Protein AF-W1XGG5-F1 (afdb_monomer_lite)

Radius of gyration: 12.11 Å; chains: 1; bounding box: 26×22×33 Å

Foldseek 3Di:
DDDDDDLLVVLVVDAAQEEDEFEDDPQPPGPVVNVVNNVVCCVVPVDDYDYHYHYPYDDPDDD

Sequence (63 aa):
MEKFIDSKKAMLLIKDNDVVAVSGFAGLAVPESLLKAVEKRYLESGSPKDLTLMFAATSSTYL

Structure (mmCIF, N/CA/C/O backbone):
data_AF-W1XGG5-F1
#
_entry.id   AF-W1XGG5-F1
#
loop_
_atom_site.group_PDB
_atom_site.id
_atom_site.type_symbol
_atom_site.label_atom_id
_atom_site.label_alt_id
_atom_site.label_comp_id
_atom_site.label_asym_id
_atom_site.label_entity_id
_atom_site.label_seq_id
_atom_site.pdbx_PDB_ins_code
_atom_site.Cartn_x
_atom_site.Cartn_y
_atom_site.Cartn_z
_atom_site.occupancy
_atom_site.B_iso_or_equiv
_atom_site.auth_seq_id
_atom_site.auth_comp_id
_atom_site.auth_asym_id
_atom_site.auth_atom_id
_atom_site.pdbx_PDB_model_num
ATOM 1 N N . MET A 1 1 ? -7.217 8.943 -22.524 1.00 77.25 1 MET A N 1
ATOM 2 C CA . MET A 1 1 ? -7.246 10.186 -21.725 1.00 77.25 1 MET A CA 1
ATOM 3 C C . MET A 1 1 ? -6.732 9.818 -20.354 1.00 77.25 1 MET A C 1
ATOM 5 O O . MET A 1 1 ? -7.316 8.938 -19.737 1.00 77.25 1 MET A O 1
ATOM 9 N N . GLU A 1 2 ? -5.625 10.416 -19.929 1.00 90.31 2 GLU A N 1
ATOM 10 C CA . GLU A 1 2 ? -4.970 10.052 -18.669 1.00 90.31 2 GLU A CA 1
ATOM 11 C C . GLU A 1 2 ? -5.629 10.729 -17.467 1.00 90.31 2 GLU A C 1
ATOM 13 O O . GLU A 1 2 ? -6.118 11.858 -17.567 1.00 90.31 2 GLU A O 1
ATOM 18 N N . LYS A 1 3 ? -5.631 10.042 -16.318 1.00 91.81 3 LYS A N 1
ATOM 19 C CA . LYS A 1 3 ? -6.187 10.560 -15.064 1.00 91.81 3 LYS A CA 1
ATOM 20 C C . LYS A 1 3 ? -5.068 10.853 -14.072 1.00 91.81 3 LYS A C 1
ATOM 22 O O . LYS A 1 3 ? -4.425 9.942 -13.564 1.00 91.81 3 LYS A O 1
ATOM 27 N N . PHE A 1 4 ? -4.909 12.128 -13.735 1.00 95.50 4 PHE A N 1
ATOM 28 C CA . PHE A 1 4 ? -3.951 12.578 -12.730 1.00 95.50 4 PHE A CA 1
ATOM 29 C C . PHE A 1 4 ? -4.640 12.745 -11.374 1.00 95.50 4 PHE A C 1
ATOM 31 O O . PHE A 1 4 ? -5.637 13.460 -11.253 1.00 95.50 4 PHE A O 1
ATOM 38 N N . ILE A 1 5 ? -4.112 12.077 -10.351 1.00 95.88 5 ILE A N 1
ATOM 39 C CA . ILE A 1 5 ? -4.548 12.196 -8.956 1.00 95.88 5 ILE A CA 1
ATOM 40 C C . ILE A 1 5 ? -3.329 12.291 -8.040 1.00 95.88 5 ILE A C 1
ATOM 42 O O . ILE A 1 5 ? -2.252 11.811 -8.381 1.00 95.88 5 ILE A O 1
ATOM 46 N N . ASP A 1 6 ? -3.507 12.908 -6.875 1.00 95.00 6 ASP A N 1
ATOM 47 C CA . ASP A 1 6 ? -2.478 12.942 -5.837 1.00 95.00 6 ASP A CA 1
ATOM 48 C C . ASP A 1 6 ? -2.388 11.612 -5.062 1.00 95.00 6 ASP A C 1
ATOM 50 O O . ASP A 1 6 ? -3.289 10.766 -5.113 1.00 95.00 6 ASP A O 1
ATOM 54 N N . SER A 1 7 ? -1.301 11.443 -4.303 1.00 92.81 7 SER A N 1
ATOM 55 C CA . SER A 1 7 ? -1.033 10.227 -3.532 1.00 92.81 7 SER A CA 1
ATOM 56 C C . SER A 1 7 ? -2.116 9.936 -2.492 1.00 92.81 7 SER A C 1
ATOM 58 O O . SER A 1 7 ? -2.463 8.777 -2.300 1.00 92.81 7 SER A O 1
ATOM 60 N N . LYS A 1 8 ? -2.701 10.956 -1.845 1.00 92.19 8 LYS A N 1
ATOM 61 C CA . LYS A 1 8 ? -3.748 10.745 -0.829 1.00 92.19 8 LYS A CA 1
ATOM 62 C C . LYS A 1 8 ? -4.994 10.136 -1.462 1.00 92.19 8 LYS A C 1
ATOM 64 O O . LYS A 1 8 ? -5.531 9.160 -0.945 1.00 92.19 8 LYS A O 1
ATOM 69 N N . LYS A 1 9 ? -5.424 10.669 -2.607 1.00 95.38 9 LYS A N 1
ATOM 70 C CA . LYS A 1 9 ? -6.545 10.126 -3.382 1.00 95.38 9 LYS A CA 1
ATOM 71 C C . LYS A 1 9 ? -6.250 8.724 -3.896 1.00 95.38 9 LYS A C 1
ATOM 73 O O . LYS A 1 9 ? -7.137 7.880 -3.833 1.00 95.38 9 LYS A O 1
ATOM 78 N N . ALA A 1 10 ? -5.028 8.465 -4.361 1.00 96.06 10 ALA A N 1
ATOM 79 C CA . ALA A 1 10 ? -4.619 7.130 -4.787 1.00 96.06 10 ALA A CA 1
ATOM 80 C C . ALA A 1 10 ? -4.707 6.121 -3.633 1.00 96.06 10 ALA A C 1
ATOM 82 O O . ALA A 1 10 ? -5.255 5.037 -3.812 1.00 96.06 10 ALA A O 1
ATOM 83 N N . MET A 1 11 ? -4.265 6.498 -2.428 1.00 96.00 11 MET A N 1
ATOM 84 C CA . MET A 1 11 ? -4.322 5.606 -1.270 1.00 96.00 11 MET A CA 1
ATOM 85 C C . MET A 1 11 ? -5.744 5.231 -0.881 1.00 96.00 11 MET A C 1
ATOM 87 O O . MET A 1 11 ? -5.944 4.114 -0.428 1.00 96.00 11 MET A O 1
ATOM 91 N N . LEU A 1 12 ? -6.739 6.100 -1.088 1.00 95.81 12 LEU A N 1
ATOM 92 C CA . LEU A 1 12 ? -8.148 5.779 -0.820 1.00 95.81 12 LEU A CA 1
ATOM 93 C C . LEU A 1 12 ? -8.706 4.664 -1.717 1.00 95.81 12 LEU A C 1
ATOM 95 O O . LEU A 1 12 ? -9.756 4.104 -1.389 1.00 95.81 12 LEU A O 1
ATOM 99 N N . LEU A 1 13 ? -8.043 4.358 -2.834 1.00 96.75 13 LEU A N 1
ATOM 100 C CA . LEU A 1 13 ? -8.447 3.283 -3.738 1.00 96.75 13 LEU A CA 1
ATOM 101 C C . LEU A 1 13 ? -8.106 1.901 -3.173 1.00 96.75 13 LEU A C 1
ATOM 103 O O . LEU A 1 13 ? -8.859 0.972 -3.429 1.00 96.75 13 LEU A O 1
ATOM 107 N N . ILE A 1 14 ? -7.043 1.793 -2.369 1.00 96.81 14 ILE A N 1
ATOM 108 C CA . ILE A 1 14 ? -6.607 0.543 -1.733 1.00 96.81 14 ILE A CA 1
ATOM 109 C C . ILE A 1 14 ? -7.518 0.240 -0.535 1.00 96.81 14 ILE A C 1
ATOM 111 O O . ILE A 1 14 ? -7.735 1.102 0.326 1.00 96.81 14 ILE A O 1
ATOM 115 N N . LYS A 1 15 ? -8.075 -0.964 -0.465 1.00 97.69 15 LYS A N 1
ATOM 116 C CA . LYS A 1 15 ? -8.998 -1.425 0.580 1.00 97.69 15 LYS A CA 1
ATOM 117 C C . LYS A 1 15 ? -8.367 -2.522 1.433 1.00 97.69 15 LYS A C 1
ATOM 119 O O . LYS A 1 15 ? -7.302 -3.037 1.114 1.00 97.69 15 LYS A O 1
ATOM 124 N N . ASP A 1 16 ? -9.016 -2.830 2.552 1.00 98.06 16 ASP A N 1
ATOM 125 C CA . ASP A 1 16 ? -8.608 -3.956 3.392 1.00 98.06 16 ASP A CA 1
ATOM 126 C C . ASP A 1 16 ? -8.700 -5.256 2.579 1.00 98.06 16 ASP A C 1
ATOM 128 O O . ASP A 1 16 ? -9.665 -5.440 1.836 1.00 98.06 16 ASP A O 1
ATOM 132 N N . ASN A 1 17 ? -7.748 -6.170 2.772 1.00 98.00 17 ASN A N 1
ATOM 133 C CA . ASN A 1 17 ? -7.637 -7.457 2.067 1.00 98.00 17 ASN A CA 1
ATOM 134 C C . ASN A 1 17 ? -7.274 -7.376 0.571 1.00 98.00 17 ASN A C 1
ATOM 136 O O . ASN A 1 17 ? -7.302 -8.398 -0.117 1.00 98.00 17 ASN A O 1
ATOM 140 N N . ASP A 1 18 ? -6.917 -6.200 0.046 1.00 97.88 18 ASP A N 1
ATOM 141 C CA . ASP A 1 18 ? -6.471 -6.088 -1.344 1.00 97.88 18 ASP A CA 1
ATOM 142 C C . ASP A 1 18 ? -5.124 -6.796 -1.577 1.00 97.88 18 ASP A C 1
ATOM 144 O O . ASP A 1 18 ? -4.215 -6.788 -0.739 1.00 97.88 18 ASP A O 1
ATOM 148 N N . VAL A 1 19 ? -4.968 -7.344 -2.786 1.00 96.56 19 VAL A N 1
ATOM 149 C CA . VAL A 1 19 ? -3.672 -7.781 -3.315 1.00 96.56 19 VAL A CA 1
ATOM 150 C C . VAL A 1 19 ? -3.087 -6.648 -4.153 1.00 96.56 19 VAL A C 1
ATOM 152 O O . VAL A 1 19 ? -3.630 -6.292 -5.199 1.00 96.56 19 VAL A O 1
ATOM 155 N N . VAL A 1 20 ? -1.966 -6.083 -3.712 1.00 94.00 20 VAL A N 1
ATOM 156 C CA . VAL A 1 20 ? -1.307 -4.950 -4.368 1.00 94.00 20 VAL A CA 1
ATOM 157 C C . VAL A 1 20 ? -0.011 -5.419 -5.017 1.00 94.00 20 VAL A C 1
ATOM 159 O O . VAL A 1 20 ? 0.944 -5.805 -4.344 1.00 94.00 20 VAL A O 1
ATOM 162 N N . ALA A 1 21 ? 0.027 -5.361 -6.347 1.00 92.75 21 ALA A N 1
ATOM 163 C CA . ALA A 1 21 ? 1.245 -5.595 -7.109 1.00 92.75 21 ALA A CA 1
ATOM 164 C C . ALA A 1 21 ? 2.098 -4.320 -7.142 1.00 92.75 21 ALA A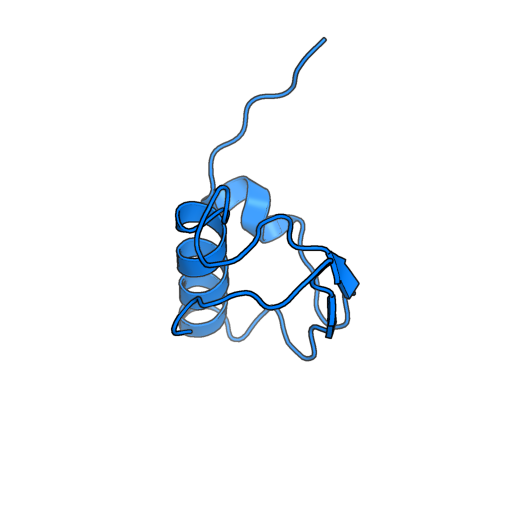 C 1
ATOM 166 O O . ALA A 1 21 ? 1.624 -3.259 -7.552 1.00 92.75 21 ALA A O 1
ATOM 167 N N . VAL A 1 22 ? 3.360 -4.424 -6.736 1.00 90.00 22 VAL A N 1
ATOM 168 C CA . VAL A 1 22 ? 4.306 -3.307 -6.711 1.00 90.00 22 VAL A CA 1
ATOM 169 C C . VAL A 1 22 ? 5.414 -3.568 -7.727 1.00 90.00 22 VAL A C 1
ATOM 171 O O . VAL A 1 22 ? 6.107 -4.585 -7.678 1.00 90.00 22 VAL A O 1
ATOM 174 N N . SER A 1 23 ? 5.580 -2.635 -8.664 1.00 85.62 23 SER A N 1
ATOM 175 C CA . SER A 1 23 ? 6.688 -2.649 -9.617 1.00 85.62 23 SER A CA 1
ATOM 176 C C . SER A 1 23 ? 7.980 -2.150 -8.972 1.00 85.62 23 SER A C 1
ATOM 178 O O . SER A 1 23 ? 7.958 -1.257 -8.126 1.00 85.62 23 SER A O 1
ATOM 180 N N . GLY A 1 24 ? 9.108 -2.683 -9.432 1.00 82.50 24 GLY A N 1
ATOM 181 C CA . GLY A 1 24 ? 10.445 -2.248 -9.039 1.00 82.50 24 GLY A CA 1
ATOM 182 C C . GLY A 1 24 ? 11.397 -3.428 -8.874 1.00 82.50 24 GLY A C 1
ATOM 183 O O . GLY A 1 24 ? 10.963 -4.566 -8.697 1.00 82.50 24 GLY A O 1
ATOM 184 N N . PHE A 1 25 ? 12.700 -3.166 -8.956 1.00 79.38 25 PHE A N 1
ATOM 185 C CA . PHE A 1 25 ? 13.736 -4.184 -8.777 1.00 79.38 25 PHE A CA 1
ATOM 186 C C . PHE A 1 25 ? 14.994 -3.575 -8.174 1.00 79.38 25 PHE A C 1
ATOM 188 O O . PHE A 1 25 ? 15.464 -2.547 -8.657 1.00 79.38 25 PHE A O 1
ATOM 195 N N . ALA A 1 26 ? 15.543 -4.203 -7.128 1.00 76.50 26 ALA A N 1
ATOM 196 C CA . ALA A 1 26 ? 16.778 -3.750 -6.480 1.00 76.50 26 ALA A CA 1
ATOM 197 C C . ALA A 1 26 ? 16.768 -2.246 -6.100 1.00 76.50 26 ALA A C 1
ATOM 199 O O . ALA A 1 26 ? 17.784 -1.565 -6.196 1.00 76.50 26 ALA A O 1
ATOM 200 N N . GLY A 1 27 ? 15.602 -1.718 -5.702 1.00 74.56 27 GLY A N 1
ATOM 201 C CA . GLY A 1 27 ? 15.411 -0.305 -5.343 1.00 74.56 27 GLY A CA 1
ATOM 202 C C . GLY A 1 27 ? 15.129 0.639 -6.522 1.00 74.56 27 GLY A C 1
ATOM 203 O O . GLY A 1 27 ? 14.800 1.801 -6.310 1.00 74.56 27 GLY A O 1
ATOM 204 N N . LEU A 1 28 ? 15.190 0.163 -7.767 1.00 80.44 28 LEU A N 1
ATOM 205 C CA . LEU A 1 28 ? 14.880 0.956 -8.958 1.00 80.44 28 LEU A CA 1
ATOM 206 C C . LEU A 1 28 ? 13.389 0.904 -9.294 1.00 80.44 28 LEU A C 1
ATOM 208 O O . LEU A 1 28 ? 12.760 -0.150 -9.196 1.00 80.44 28 LEU A O 1
ATOM 212 N N . ALA A 1 29 ? 12.848 2.043 -9.741 1.00 84.81 29 ALA A N 1
ATOM 213 C CA . ALA A 1 29 ? 11.447 2.214 -10.149 1.00 84.81 29 ALA A CA 1
ATOM 214 C C . ALA A 1 29 ? 10.406 1.830 -9.074 1.00 84.81 29 ALA A C 1
ATOM 216 O O . ALA A 1 29 ? 9.253 1.540 -9.395 1.00 84.81 29 ALA A O 1
ATOM 217 N N . VAL A 1 30 ? 10.805 1.852 -7.800 1.00 87.25 30 VAL A N 1
ATOM 218 C CA . VAL A 1 30 ? 9.906 1.633 -6.664 1.00 87.25 3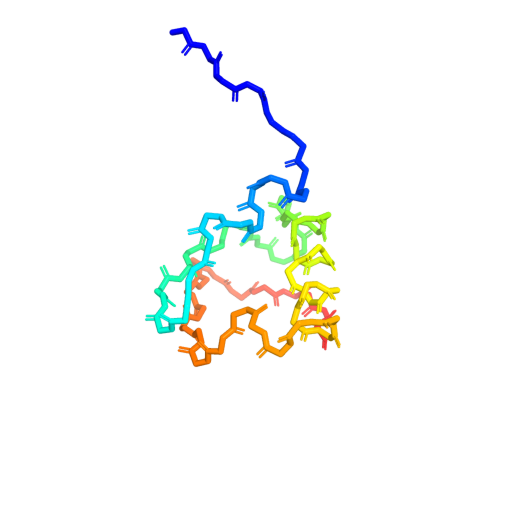0 VAL A CA 1
ATOM 219 C C . VAL A 1 30 ? 9.056 2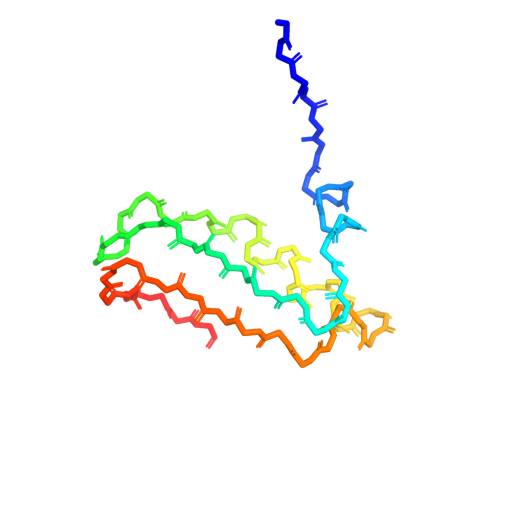.893 -6.445 1.00 87.25 30 VAL A C 1
ATOM 221 O O . VAL A 1 30 ? 9.605 3.997 -6.392 1.00 87.25 30 VAL A O 1
ATOM 224 N N . PRO A 1 31 ? 7.726 2.781 -6.279 1.00 90.12 31 PRO A N 1
ATOM 225 C CA . PRO A 1 31 ? 6.853 3.930 -6.061 1.00 90.12 31 PRO A CA 1
ATOM 226 C C . PRO A 1 31 ? 6.914 4.423 -4.602 1.00 90.12 31 PRO A C 1
ATOM 228 O O . PRO A 1 31 ? 5.919 4.395 -3.878 1.00 90.12 31 PRO A O 1
ATOM 231 N N . GLU A 1 32 ? 8.080 4.898 -4.154 1.00 90.19 32 GLU A N 1
ATOM 232 C CA . GLU A 1 32 ? 8.341 5.257 -2.750 1.00 90.19 32 GLU A CA 1
ATOM 233 C C . GLU A 1 32 ? 7.317 6.231 -2.158 1.00 90.19 32 GLU A C 1
ATOM 235 O O . GLU A 1 32 ? 6.931 6.100 -0.998 1.00 90.19 32 GLU A O 1
ATOM 240 N N . SER A 1 33 ? 6.857 7.214 -2.941 1.00 91.44 33 SER A N 1
ATOM 241 C CA . SER A 1 33 ? 5.881 8.193 -2.448 1.00 91.44 33 SER A CA 1
ATOM 242 C C . SER A 1 33 ? 4.515 7.561 -2.166 1.00 91.44 33 SER A C 1
ATOM 244 O O . SER A 1 33 ? 3.835 7.983 -1.232 1.00 91.44 33 SER A O 1
ATOM 246 N N . LEU A 1 34 ? 4.122 6.537 -2.934 1.00 93.88 34 LEU A N 1
ATOM 247 C CA . LEU A 1 34 ? 2.883 5.795 -2.713 1.00 93.88 34 LEU A CA 1
ATOM 248 C C . LEU A 1 34 ? 3.025 4.845 -1.521 1.00 93.88 34 LEU A C 1
ATOM 250 O O . LEU A 1 34 ? 2.102 4.766 -0.718 1.00 93.88 34 LEU A O 1
ATOM 254 N N . LEU A 1 35 ? 4.186 4.202 -1.351 1.00 92.62 35 LEU A N 1
ATOM 255 C CA . LEU A 1 35 ? 4.460 3.355 -0.183 1.00 92.62 35 LEU A CA 1
ATOM 256 C C . LEU A 1 35 ? 4.427 4.168 1.124 1.00 92.62 35 LEU A C 1
ATOM 258 O O . LEU A 1 35 ? 3.704 3.821 2.052 1.00 92.62 35 LEU A O 1
ATOM 262 N N . LYS A 1 36 ? 5.097 5.324 1.170 1.00 93.44 36 LYS A N 1
ATOM 263 C CA . LYS A 1 36 ? 5.033 6.232 2.332 1.00 93.44 36 LYS A CA 1
ATOM 264 C C . LYS A 1 36 ? 3.615 6.749 2.587 1.00 93.44 36 LYS A C 1
ATOM 266 O O . LYS A 1 36 ? 3.207 6.952 3.727 1.00 93.44 36 LYS A O 1
ATOM 271 N N . ALA A 1 37 ? 2.843 6.984 1.525 1.00 95.56 37 ALA A N 1
ATOM 272 C CA . ALA A 1 37 ? 1.464 7.435 1.661 1.00 95.56 37 ALA A CA 1
ATOM 273 C C . ALA A 1 37 ? 0.536 6.336 2.209 1.00 95.56 37 ALA A C 1
ATOM 275 O O . ALA A 1 37 ? -0.348 6.662 3.005 1.00 95.56 37 ALA A O 1
ATOM 276 N N . VAL A 1 38 ? 0.714 5.067 1.810 1.00 95.25 38 VAL A N 1
ATOM 277 C CA . VAL A 1 38 ? -0.121 3.959 2.308 1.00 95.25 38 VAL A CA 1
ATOM 278 C C . VAL A 1 38 ? 0.159 3.689 3.780 1.00 95.25 38 VAL A C 1
ATOM 280 O O . VAL A 1 38 ? -0.784 3.562 4.559 1.00 95.25 38 VAL A O 1
ATOM 283 N N . GLU A 1 39 ? 1.435 3.715 4.172 1.00 94.88 39 GLU A N 1
ATOM 284 C CA . GLU A 1 39 ? 1.869 3.603 5.565 1.00 94.88 39 GLU A CA 1
ATOM 285 C C . GLU A 1 39 ? 1.246 4.714 6.413 1.00 94.88 39 GLU A C 1
ATOM 287 O O . GLU A 1 39 ? 0.565 4.446 7.402 1.00 94.88 39 GLU A O 1
ATOM 292 N N . LYS A 1 40 ? 1.395 5.974 5.984 1.00 96.31 40 LYS A N 1
ATOM 293 C CA . LYS A 1 40 ? 0.811 7.115 6.691 1.00 96.31 40 LYS A CA 1
ATOM 294 C C . LYS A 1 40 ? -0.703 6.974 6.863 1.00 96.31 40 LYS A C 1
ATOM 296 O O . LYS A 1 40 ? -1.219 7.239 7.945 1.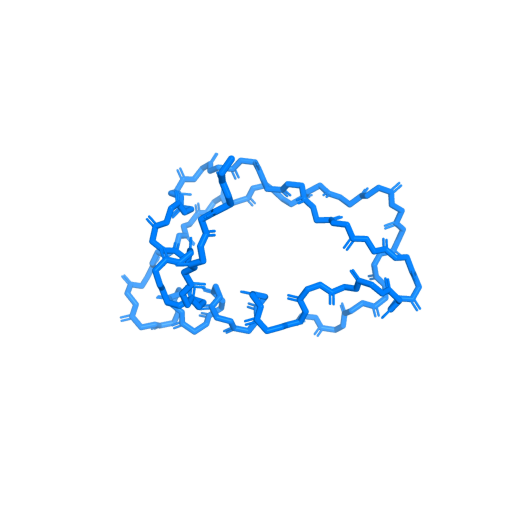00 96.31 40 LYS A O 1
ATOM 301 N N . ARG A 1 41 ? -1.422 6.538 5.822 1.00 96.25 41 ARG A N 1
ATOM 302 C CA . ARG A 1 41 ? -2.875 6.324 5.894 1.00 96.25 41 ARG A CA 1
ATOM 303 C C . ARG A 1 41 ? -3.235 5.235 6.911 1.00 96.25 41 ARG A C 1
ATOM 305 O O . ARG A 1 41 ? -4.192 5.417 7.667 1.00 96.25 41 ARG A O 1
ATOM 312 N N . TYR A 1 42 ? -2.478 4.140 6.941 1.00 97.19 42 TYR A N 1
ATOM 313 C CA . TYR A 1 42 ? -2.660 3.080 7.927 1.00 97.19 42 TYR A CA 1
ATOM 314 C C . TYR A 1 42 ? -2.437 3.600 9.351 1.00 97.19 42 TYR A C 1
ATOM 316 O O . TYR A 1 42 ? -3.289 3.388 10.210 1.00 97.19 42 TYR A O 1
ATOM 324 N N . LEU A 1 43 ? -1.363 4.357 9.589 1.00 97.56 43 LEU A N 1
ATOM 325 C CA . LEU A 1 43 ? -1.078 4.955 10.898 1.00 97.56 43 LEU A CA 1
ATOM 326 C C . LEU A 1 43 ? -2.174 5.930 11.362 1.00 97.56 43 LEU A C 1
ATOM 328 O O . LEU A 1 43 ? -2.495 5.969 12.546 1.00 97.56 43 LEU A O 1
ATOM 332 N N . GLU A 1 44 ? -2.760 6.707 10.448 1.00 97.19 44 GLU A N 1
ATOM 333 C CA . GLU A 1 44 ? -3.793 7.701 10.775 1.00 97.19 44 GLU A CA 1
ATOM 334 C C . GLU A 1 44 ? -5.190 7.095 10.977 1.00 97.19 44 GLU A C 1
ATOM 336 O O . GLU A 1 44 ? -5.955 7.580 11.808 1.00 97.19 44 GLU A O 1
ATOM 341 N N . SER A 1 45 ? -5.557 6.073 10.198 1.00 96.75 45 SER A N 1
ATOM 342 C CA . SER A 1 45 ? -6.941 5.568 10.134 1.00 96.75 45 SER A CA 1
ATOM 343 C C . SER A 1 45 ? -7.116 4.123 10.592 1.00 96.75 45 SER A C 1
ATOM 345 O O . SER A 1 45 ? -8.241 3.653 10.741 1.00 96.75 45 SER A O 1
ATOM 347 N N . GLY A 1 46 ? -6.015 3.402 10.784 1.00 97.12 46 GLY A N 1
ATOM 348 C CA . GLY A 1 46 ? -6.003 1.963 10.994 1.00 97.12 46 GLY A CA 1
ATOM 349 C C . GLY A 1 46 ? -6.208 1.141 9.720 1.00 97.12 46 GLY A C 1
ATOM 350 O O . GLY A 1 46 ? -6.097 -0.069 9.807 1.00 97.12 46 GLY A O 1
ATOM 351 N N . SER A 1 47 ? -6.473 1.734 8.553 1.00 96.19 47 SER A N 1
ATOM 352 C CA . SER A 1 47 ? -6.691 1.011 7.286 1.00 96.19 47 SER A CA 1
ATOM 353 C C . SER A 1 47 ? -5.830 1.607 6.155 1.00 96.19 47 SER A C 1
ATOM 355 O O . SER A 1 47 ? -5.588 2.815 6.151 1.00 96.19 47 SER A O 1
ATOM 357 N N . PRO A 1 48 ? -5.390 0.825 5.151 1.00 96.50 48 PRO A N 1
ATOM 358 C CA . PRO A 1 48 ? -5.828 -0.535 4.843 1.00 96.50 48 PRO A CA 1
ATOM 359 C C . PRO A 1 48 ? -5.147 -1.627 5.687 1.00 96.50 48 PRO A C 1
ATOM 361 O O . PRO A 1 48 ? -3.970 -1.502 6.016 1.00 96.50 48 PRO A O 1
ATOM 364 N N . LYS A 1 49 ? -5.878 -2.695 6.018 1.00 96.38 49 LYS A N 1
ATOM 365 C CA . LYS A 1 49 ? -5.391 -3.874 6.761 1.00 96.38 49 LYS A CA 1
ATOM 366 C C . LYS A 1 49 ? -5.303 -5.114 5.882 1.00 96.38 49 LYS A C 1
ATOM 368 O O . LYS A 1 49 ? -5.958 -5.190 4.846 1.00 96.38 49 LYS A O 1
ATOM 373 N N . ASP A 1 50 ? -4.513 -6.085 6.335 1.00 96.88 50 ASP A N 1
ATOM 374 C CA . ASP A 1 50 ? -4.457 -7.433 5.756 1.00 96.88 50 ASP A CA 1
ATOM 375 C C . ASP A 1 50 ? -4.122 -7.440 4.254 1.00 96.88 50 ASP A C 1
ATOM 377 O O . ASP A 1 50 ? -4.622 -8.253 3.479 1.00 96.88 50 ASP A O 1
ATOM 381 N N . LEU A 1 51 ? -3.267 -6.504 3.828 1.00 95.50 51 LEU A N 1
ATOM 382 C CA . LEU A 1 51 ? -2.818 -6.420 2.443 1.00 95.50 51 LEU A CA 1
ATOM 383 C C . LEU A 1 51 ? -1.888 -7.577 2.089 1.00 95.50 51 LEU A C 1
ATOM 385 O O . LEU A 1 51 ? -0.956 -7.897 2.827 1.00 95.50 51 LEU A O 1
ATOM 389 N N . THR A 1 52 ? -2.066 -8.118 0.887 1.00 94.31 52 THR A N 1
ATOM 390 C CA . THR A 1 52 ? -1.063 -8.984 0.262 1.00 94.31 52 THR A CA 1
ATOM 391 C C . THR A 1 52 ? -0.234 -8.157 -0.711 1.00 94.31 52 THR A C 1
ATOM 393 O O . THR A 1 52 ? -0.769 -7.613 -1.674 1.00 94.31 52 THR A O 1
ATOM 396 N N . LEU A 1 53 ? 1.079 -8.070 -0.491 1.00 90.88 53 LEU A N 1
ATOM 397 C CA . LEU A 1 53 ? 1.989 -7.387 -1.412 1.00 90.88 53 LEU A CA 1
ATOM 398 C C . LEU A 1 53 ? 2.658 -8.395 -2.345 1.00 90.88 53 LEU A C 1
ATOM 400 O O . LEU A 1 53 ? 3.275 -9.358 -1.894 1.00 90.88 53 LEU A O 1
ATOM 404 N N . MET A 1 54 ? 2.559 -8.149 -3.649 1.00 90.38 54 MET A N 1
ATOM 405 C CA . MET A 1 54 ? 3.206 -8.959 -4.676 1.00 90.38 54 MET A CA 1
ATOM 406 C C . MET A 1 54 ? 4.281 -8.139 -5.380 1.00 90.38 54 MET A C 1
ATOM 408 O O . MET A 1 54 ? 3.994 -7.112 -5.993 1.00 90.38 54 MET A O 1
ATOM 412 N N . PHE A 1 55 ? 5.519 -8.618 -5.324 1.00 86.12 55 PHE A N 1
ATOM 413 C CA . PHE A 1 55 ? 6.656 -7.993 -5.989 1.00 86.12 55 PHE A CA 1
ATOM 414 C C . PHE A 1 55 ? 7.119 -8.880 -7.142 1.00 86.12 55 PHE A C 1
ATOM 416 O O . PHE A 1 55 ? 7.241 -10.093 -6.984 1.00 86.12 55 PHE A O 1
ATOM 423 N N . ALA A 1 56 ? 7.380 -8.280 -8.306 1.00 81.06 56 AL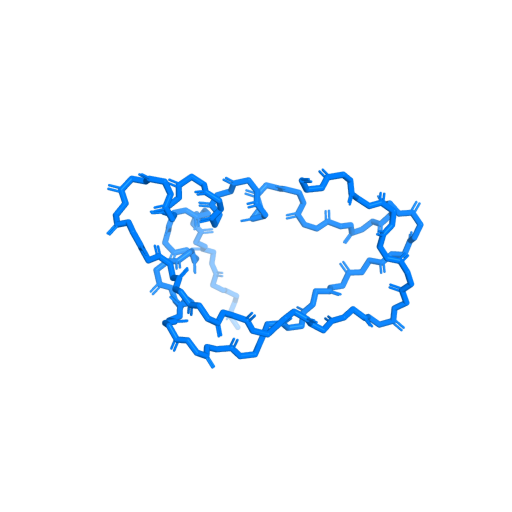A A N 1
ATOM 424 C CA . ALA A 1 56 ? 7.836 -9.024 -9.486 1.00 81.06 56 ALA A CA 1
ATOM 425 C C . ALA A 1 56 ? 9.234 -9.644 -9.294 1.00 81.06 56 ALA A C 1
ATOM 427 O O . ALA A 1 56 ? 9.562 -10.659 -9.902 1.00 81.06 56 ALA A O 1
ATOM 428 N N . ALA A 1 57 ? 10.055 -9.028 -8.447 1.00 73.69 57 ALA A N 1
ATOM 429 C CA . ALA A 1 57 ? 11.356 -9.510 -8.011 1.00 73.69 57 ALA A CA 1
ATOM 430 C C . ALA A 1 57 ? 11.701 -8.837 -6.672 1.00 73.69 57 ALA A C 1
ATOM 432 O O . ALA A 1 57 ? 10.957 -7.969 -6.216 1.00 73.69 57 ALA A O 1
ATOM 433 N N . THR A 1 58 ? 12.801 -9.228 -6.022 1.00 65.88 58 THR A N 1
ATOM 434 C CA . THR A 1 58 ? 13.151 -8.701 -4.693 1.00 65.88 58 THR A CA 1
ATOM 435 C C . THR A 1 58 ? 13.173 -7.170 -4.683 1.00 65.88 58 THR A C 1
ATOM 437 O O . THR A 1 58 ? 14.002 -6.526 -5.336 1.00 65.88 58 THR A O 1
ATOM 440 N N . SER A 1 59 ? 12.268 -6.580 -3.906 1.00 60.72 59 SER A N 1
ATOM 441 C CA . SER A 1 59 ? 12.277 -5.161 -3.585 1.00 60.72 59 SER A CA 1
ATOM 442 C C . SER A 1 59 ? 13.261 -4.935 -2.442 1.00 60.72 59 SER A C 1
ATOM 444 O O . SER A 1 59 ? 12.964 -5.237 -1.290 1.00 60.72 59 SER A O 1
ATOM 446 N N . SER A 1 60 ? 14.448 -4.409 -2.742 1.00 60.69 60 SER A N 1
ATOM 447 C CA . SER A 1 60 ? 15.343 -3.870 -1.711 1.00 60.69 60 SER A CA 1
ATOM 448 C C . SER A 1 60 ? 14.808 -2.513 -1.248 1.00 60.69 60 SER A C 1
ATOM 450 O O . SER A 1 60 ? 15.389 -1.471 -1.538 1.00 60.69 60 SER A O 1
ATOM 452 N N . THR A 1 61 ? 13.653 -2.510 -0.596 1.00 56.25 61 THR A N 1
ATOM 453 C CA . THR A 1 61 ? 13.082 -1.322 0.034 1.00 56.25 61 THR A CA 1
ATOM 454 C C . THR A 1 61 ? 12.910 -1.644 1.506 1.00 56.25 61 THR A C 1
ATOM 456 O O . THR A 1 61 ? 12.269 -2.632 1.851 1.00 56.25 61 THR A O 1
ATOM 459 N N . TYR A 1 62 ? 13.529 -0.832 2.360 1.00 51.25 62 TYR A N 1
ATOM 460 C CA . TYR A 1 62 ? 13.303 -0.863 3.799 1.00 51.25 62 TYR A CA 1
ATOM 461 C C . TYR A 1 62 ? 11.913 -0.263 4.044 1.00 51.25 62 TYR A C 1
ATOM 463 O O . TYR A 1 62 ? 11.746 0.948 3.895 1.00 51.25 62 TYR A O 1
ATOM 471 N N . LEU A 1 63 ? 10.919 -1.120 4.287 1.00 52.91 63 LEU A N 1
ATOM 472 C CA . LEU A 1 63 ? 9.645 -0.721 4.890 1.00 52.91 63 LEU 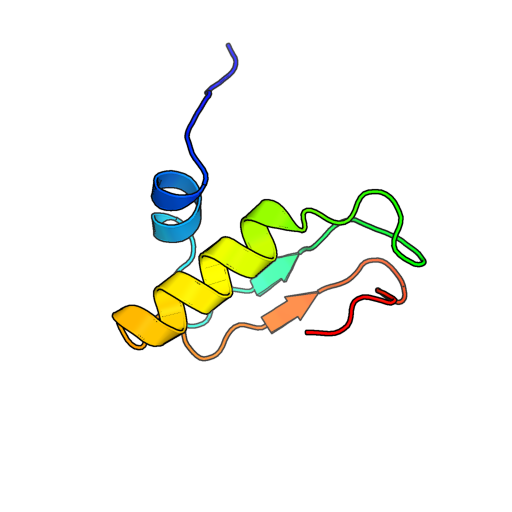A CA 1
ATOM 473 C C . LEU A 1 63 ? 9.815 -0.675 6.409 1.00 52.91 63 LEU A C 1
ATOM 475 O O . LEU A 1 63 ? 10.483 -1.593 6.940 1.00 52.91 63 LEU A O 1
#

pLDDT: mean 88.65, std 11.81, range [51.25, 98.06]

Secondary structure (DSSP, 8-state):
------HHHHHTT--TT-EEEE--BTTBT--HHHHHHHHHHHHHHS-S-SPEEEESS------

Organism: NCBI:txid408170

InterPro domains:
  IPR037171 NagB/RpiA transferase-like [SSF100950] (3-58)